Protein AF-A0A061NEM2-F1 (afdb_monomer)

Structure (mmCIF, 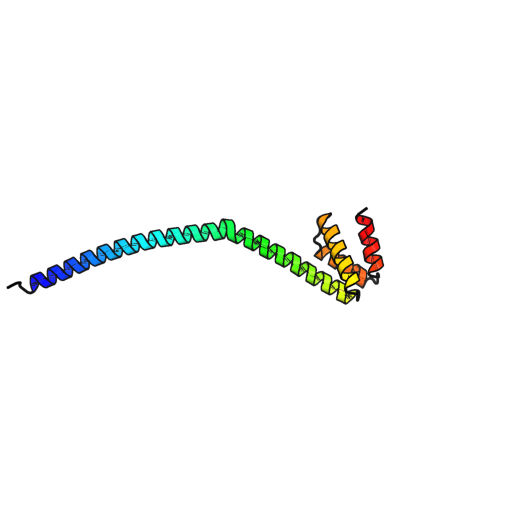N/CA/C/O backbone):
data_AF-A0A061NEM2-F1
#
_entry.id   AF-A0A061NEM2-F1
#
loop_
_atom_site.group_PDB
_atom_site.id
_atom_site.type_symbol
_atom_site.label_atom_id
_atom_site.label_alt_id
_atom_site.label_comp_id
_atom_site.label_asym_id
_atom_site.label_entity_id
_atom_site.label_seq_id
_atom_site.pdbx_PDB_ins_code
_atom_site.Cartn_x
_atom_site.Cartn_y
_atom_site.Cartn_z
_atom_site.occupancy
_atom_site.B_iso_or_equiv
_atom_site.auth_seq_id
_atom_site.auth_comp_id
_atom_site.auth_asym_id
_atom_site.auth_atom_id
_atom_site.pdbx_PDB_model_num
ATOM 1 N N . MET A 1 1 ? 56.238 9.199 -59.247 1.00 48.66 1 MET A N 1
ATOM 2 C CA . MET A 1 1 ? 56.502 10.083 -58.094 1.00 48.66 1 MET A CA 1
ATOM 3 C C . MET A 1 1 ? 55.205 10.812 -57.776 1.00 48.66 1 MET A C 1
ATOM 5 O O . MET A 1 1 ? 54.911 11.801 -58.431 1.00 48.66 1 MET A O 1
ATOM 9 N N . ALA A 1 2 ? 54.379 10.274 -56.873 1.00 55.16 2 ALA A N 1
ATOM 10 C CA . ALA A 1 2 ? 53.214 11.006 -56.377 1.00 55.16 2 ALA A CA 1
ATOM 11 C C . ALA A 1 2 ? 53.736 12.135 -55.484 1.00 55.16 2 ALA A C 1
ATOM 13 O O . ALA A 1 2 ? 54.465 11.891 -54.522 1.00 55.16 2 ALA A O 1
ATOM 14 N N . THR A 1 3 ? 53.468 13.373 -55.880 1.00 62.81 3 THR A N 1
ATOM 15 C CA . THR A 1 3 ? 53.909 14.555 -55.146 1.00 62.81 3 THR A CA 1
ATOM 16 C C . THR A 1 3 ? 53.114 14.653 -53.844 1.00 62.81 3 THR A C 1
ATOM 18 O O . THR A 1 3 ? 51.946 14.274 -53.778 1.00 62.81 3 THR A O 1
ATOM 21 N N . LEU A 1 4 ? 53.743 15.184 -52.794 1.00 58.09 4 LEU A N 1
ATOM 22 C CA . LEU A 1 4 ? 53.167 15.384 -51.452 1.00 58.09 4 LEU A CA 1
ATOM 23 C C . LEU A 1 4 ? 51.787 16.087 -51.457 1.00 58.09 4 LEU A C 1
ATOM 25 O O . LEU A 1 4 ? 51.020 15.955 -50.505 1.00 58.09 4 LEU A O 1
ATOM 29 N N . SER A 1 5 ? 51.452 16.790 -52.545 1.00 63.62 5 SER A N 1
ATOM 30 C CA . SER A 1 5 ? 50.154 17.425 -52.786 1.00 63.62 5 SER A CA 1
ATOM 31 C C . SER A 1 5 ? 48.999 16.425 -52.949 1.00 63.62 5 SER A C 1
ATOM 33 O O . SER A 1 5 ? 47.920 16.675 -52.421 1.00 63.62 5 SER A O 1
ATOM 35 N N . GLU A 1 6 ? 49.205 15.272 -53.595 1.00 64.81 6 GLU A N 1
ATOM 36 C CA . GLU A 1 6 ? 48.134 14.285 -53.818 1.00 64.81 6 GLU A CA 1
ATOM 37 C C . GLU A 1 6 ? 47.738 13.560 -52.519 1.00 64.81 6 GLU A C 1
ATOM 39 O O . GLU A 1 6 ? 46.564 13.274 -52.287 1.00 64.81 6 GLU A O 1
ATOM 44 N N . ILE A 1 7 ? 48.703 13.326 -51.623 1.00 64.50 7 ILE A N 1
ATOM 45 C CA . ILE A 1 7 ? 48.461 12.714 -50.308 1.00 64.50 7 ILE A CA 1
ATOM 46 C C . ILE A 1 7 ? 47.656 13.663 -49.411 1.00 64.50 7 ILE A C 1
ATOM 48 O O . ILE A 1 7 ? 46.699 13.232 -48.769 1.00 64.50 7 ILE A O 1
ATOM 52 N N . MET A 1 8 ? 47.988 14.960 -49.398 1.00 61.22 8 MET A N 1
ATOM 53 C CA . MET A 1 8 ? 47.239 15.950 -48.613 1.00 61.22 8 MET A CA 1
ATOM 54 C C . MET A 1 8 ? 45.800 16.131 -49.118 1.00 61.22 8 MET A C 1
ATOM 56 O O . MET A 1 8 ? 44.882 16.257 -48.308 1.00 61.22 8 MET A O 1
ATOM 60 N N . VAL A 1 9 ? 45.587 16.090 -50.439 1.00 68.75 9 VAL A N 1
ATOM 61 C CA . VAL A 1 9 ? 44.247 16.158 -51.044 1.00 68.75 9 VAL A CA 1
ATOM 62 C C . VAL A 1 9 ? 43.420 14.928 -50.680 1.00 68.75 9 VAL A C 1
ATOM 64 O O . VAL A 1 9 ? 42.291 15.091 -50.232 1.00 68.75 9 VAL A O 1
ATOM 67 N N . ARG A 1 10 ? 43.995 13.721 -50.777 1.00 62.56 10 ARG A N 1
ATOM 68 C CA . ARG A 1 10 ? 43.320 12.465 -50.408 1.00 62.56 10 ARG A CA 1
ATOM 69 C C . ARG A 1 10 ? 42.914 12.432 -48.935 1.00 62.56 10 ARG A C 1
ATOM 71 O O . ARG A 1 10 ? 41.757 12.151 -48.640 1.00 62.56 10 ARG A O 1
ATOM 78 N N . ILE A 1 11 ? 43.811 12.831 -48.029 1.00 67.94 11 ILE A 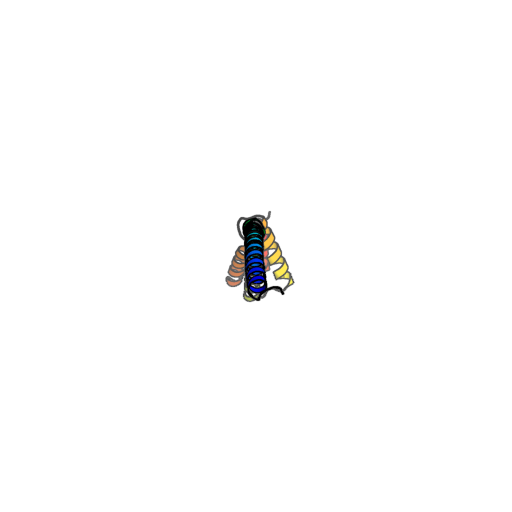N 1
ATOM 79 C CA . ILE A 1 11 ? 43.519 12.932 -46.588 1.00 67.94 11 ILE A CA 1
ATOM 80 C C . ILE A 1 11 ? 42.424 13.977 -46.315 1.00 67.94 11 ILE A C 1
ATOM 82 O O . ILE A 1 11 ? 41.541 13.744 -45.488 1.00 67.94 11 ILE A O 1
ATOM 86 N N . GLY A 1 12 ? 42.435 15.112 -47.021 1.00 63.91 12 GLY A N 1
ATOM 87 C CA . GLY A 1 12 ? 41.395 16.140 -46.918 1.00 63.91 12 GLY A CA 1
ATOM 88 C C . GLY A 1 12 ? 40.015 15.651 -47.373 1.00 63.91 12 GLY A C 1
ATOM 89 O O . GLY A 1 12 ? 39.028 15.873 -46.669 1.00 63.91 12 GLY A O 1
ATOM 90 N N . THR A 1 13 ? 39.939 14.934 -48.498 1.00 70.06 13 THR A N 1
ATOM 91 C CA . THR A 1 13 ? 38.693 14.324 -48.997 1.00 70.06 13 THR A CA 1
ATOM 92 C C . THR A 1 13 ? 38.206 13.170 -48.131 1.00 70.06 13 THR A C 1
ATOM 94 O O . THR A 1 13 ? 37.013 13.103 -47.853 1.00 70.06 13 THR A O 1
ATOM 97 N N . ASP A 1 14 ? 39.094 12.308 -47.632 1.00 71.00 14 ASP A N 1
ATOM 98 C CA . ASP A 1 14 ? 38.709 11.211 -46.738 1.00 71.00 14 ASP A CA 1
ATOM 99 C C . ASP A 1 14 ? 38.214 11.743 -45.389 1.00 71.00 14 ASP A C 1
ATOM 101 O O . ASP A 1 14 ? 37.227 11.246 -44.852 1.00 71.00 14 ASP A O 1
ATOM 105 N N . THR A 1 15 ? 38.808 12.828 -44.880 1.00 72.25 15 THR A N 1
ATOM 1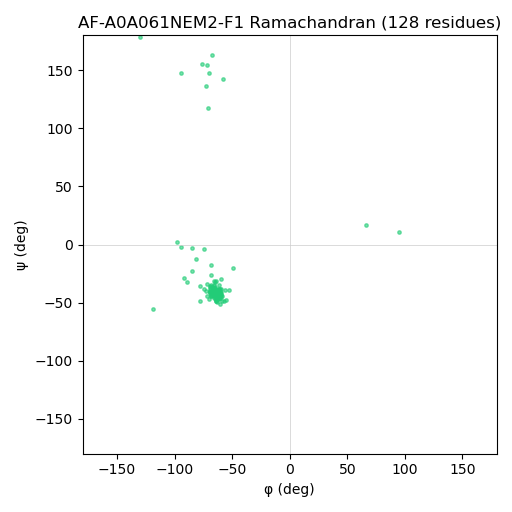06 C CA . THR A 1 15 ? 38.325 13.497 -43.663 1.00 72.25 15 THR A CA 1
ATOM 107 C C . THR A 1 15 ? 36.979 14.193 -43.894 1.00 72.25 15 THR A C 1
ATOM 109 O O . THR A 1 15 ? 36.130 14.195 -43.004 1.00 72.25 15 THR A O 1
ATOM 112 N N . ALA A 1 16 ? 36.746 14.774 -45.075 1.00 76.88 16 ALA A N 1
ATOM 113 C CA . ALA A 1 16 ? 35.462 15.382 -45.430 1.00 76.88 16 ALA A CA 1
ATOM 114 C C . ALA A 1 16 ? 34.350 14.329 -45.591 1.00 76.88 16 ALA A C 1
ATOM 116 O O . ALA A 1 16 ? 33.268 14.500 -45.032 1.00 76.88 16 ALA A O 1
ATOM 117 N N . ASN A 1 17 ? 34.642 13.213 -46.264 1.00 78.56 17 ASN A N 1
ATOM 118 C CA . ASN A 1 17 ? 33.729 12.077 -46.418 1.00 78.56 17 ASN A CA 1
ATOM 119 C C . ASN A 1 17 ? 33.429 11.410 -45.072 1.00 78.56 17 ASN A C 1
ATOM 121 O O . ASN A 1 17 ? 32.283 11.074 -44.782 1.00 78.56 17 ASN A O 1
ATOM 125 N N . PHE A 1 18 ? 34.439 11.280 -44.213 1.00 81.88 18 PHE A N 1
ATOM 126 C CA . PHE A 1 18 ? 34.272 10.770 -42.859 1.00 81.88 18 PHE A CA 1
ATOM 127 C C . PHE A 1 18 ? 33.425 11.704 -41.989 1.00 81.88 18 PHE A C 1
ATOM 129 O O . PHE A 1 18 ? 32.530 11.239 -41.292 1.00 81.88 18 PHE A O 1
ATOM 136 N N . ARG A 1 19 ? 33.641 13.025 -42.052 1.00 81.44 19 ARG A N 1
ATOM 137 C CA . ARG A 1 19 ? 32.808 14.016 -41.345 1.00 81.44 19 ARG A CA 1
ATOM 138 C C . ARG A 1 19 ? 31.363 14.012 -41.842 1.00 81.44 19 ARG A C 1
ATOM 140 O O . ARG A 1 19 ? 30.452 14.097 -41.023 1.00 81.44 19 ARG A O 1
ATOM 147 N N . ALA A 1 20 ? 31.153 13.874 -43.150 1.00 84.88 20 ALA A N 1
ATOM 148 C CA . ALA A 1 20 ? 29.822 13.735 -43.735 1.00 84.88 20 ALA A CA 1
ATOM 149 C C . ALA A 1 20 ? 29.132 12.448 -43.250 1.00 84.88 20 ALA A C 1
ATOM 151 O O . ALA A 1 20 ? 28.003 12.505 -42.768 1.00 84.88 20 ALA A O 1
ATOM 152 N N . GLY A 1 21 ? 29.839 11.312 -43.266 1.00 84.31 21 GLY A N 1
ATOM 153 C CA . GLY A 1 21 ? 29.337 10.046 -42.727 1.00 84.31 21 GLY A CA 1
ATOM 154 C C . GLY A 1 21 ? 29.044 10.104 -41.223 1.00 84.31 21 GLY A C 1
ATOM 155 O O . GLY A 1 21 ? 28.014 9.609 -40.775 1.00 84.31 21 GLY A O 1
ATOM 156 N N . MET A 1 22 ? 29.899 10.767 -40.440 1.00 87.38 22 MET A N 1
ATOM 157 C CA . MET A 1 22 ? 29.693 10.967 -39.003 1.00 87.38 22 MET A CA 1
ATOM 158 C C . MET A 1 22 ? 28.457 11.831 -38.721 1.00 87.38 22 MET A C 1
ATOM 160 O O . MET A 1 22 ? 27.691 11.520 -37.815 1.00 87.38 22 MET A O 1
ATOM 164 N N . SER A 1 23 ? 28.226 12.878 -39.516 1.00 88.12 23 SER A N 1
ATOM 165 C CA . SER A 1 23 ? 27.037 13.729 -39.394 1.00 88.12 23 SER A CA 1
ATOM 166 C C . SER A 1 23 ? 25.749 12.971 -39.743 1.00 88.12 23 SER A C 1
ATOM 168 O O . SER A 1 23 ? 24.738 13.117 -39.058 1.00 88.12 23 SER A O 1
ATOM 170 N N . GLU A 1 24 ? 25.781 12.096 -40.751 1.00 88.19 24 GLU A N 1
ATOM 171 C CA . GLU A 1 24 ? 24.662 11.209 -41.105 1.00 88.19 24 GLU A CA 1
ATOM 172 C C . GLU A 1 24 ? 24.331 10.225 -39.965 1.00 88.19 24 GLU A C 1
ATOM 174 O O . GLU A 1 24 ? 23.163 10.016 -39.614 1.00 88.19 24 GLU A O 1
ATOM 179 N N . VAL A 1 25 ? 25.368 9.660 -39.333 1.00 89.38 25 VAL A N 1
ATOM 180 C CA . VAL A 1 25 ? 25.246 8.779 -38.163 1.00 89.38 25 VAL A CA 1
ATOM 181 C C . VAL A 1 25 ? 24.704 9.541 -36.959 1.00 89.38 25 VAL A C 1
ATOM 183 O O . VAL A 1 25 ? 23.783 9.058 -36.308 1.00 89.38 25 VAL A O 1
ATOM 186 N N . GLU A 1 26 ? 25.198 10.746 -36.683 1.00 88.12 26 GLU A N 1
ATOM 187 C CA . GLU A 1 26 ? 24.697 11.599 -35.604 1.00 88.12 26 GLU A CA 1
ATOM 188 C C . GLU A 1 26 ? 23.221 11.956 -35.812 1.00 88.12 26 GLU A C 1
ATOM 190 O O . GLU A 1 26 ? 22.422 11.878 -34.878 1.00 88.12 26 GLU A O 1
ATOM 1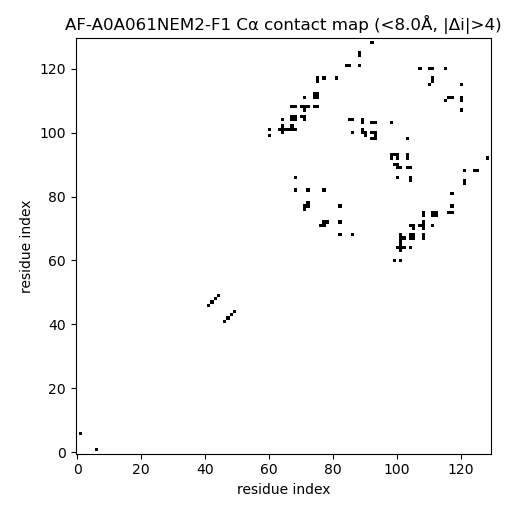95 N N . ASN A 1 27 ? 22.819 12.271 -37.043 1.00 93.25 27 ASN A N 1
ATOM 196 C CA . ASN A 1 27 ? 21.427 12.553 -37.386 1.00 93.25 27 ASN A CA 1
ATOM 197 C C . ASN A 1 27 ? 20.532 11.318 -37.221 1.00 93.25 27 ASN A C 1
ATOM 199 O O . ASN A 1 27 ? 19.421 11.416 -36.686 1.00 93.25 27 ASN A O 1
ATOM 203 N N . SER A 1 28 ? 21.021 10.149 -37.630 1.00 90.38 28 SER A N 1
ATOM 204 C CA . SER A 1 28 ? 20.320 8.870 -37.479 1.00 90.38 28 SER A CA 1
ATOM 205 C C . SER A 1 28 ? 20.191 8.460 -36.009 1.00 90.38 28 SER A C 1
ATOM 207 O O . SER A 1 28 ? 19.107 8.073 -35.558 1.00 90.38 28 SER A O 1
ATOM 209 N N . LEU A 1 29 ? 21.261 8.626 -35.229 1.00 92.38 29 LEU A N 1
ATOM 210 C CA . LEU A 1 29 ? 21.282 8.406 -33.785 1.00 92.38 29 LEU A CA 1
ATOM 211 C C . LEU A 1 29 ? 20.370 9.392 -33.059 1.00 92.38 29 LEU A C 1
ATOM 213 O O . LEU A 1 29 ? 19.612 8.969 -32.197 1.00 92.38 29 LEU A O 1
ATOM 217 N N . ASN A 1 30 ? 20.357 10.672 -33.436 1.00 94.06 30 ASN A N 1
ATOM 218 C CA . ASN A 1 30 ? 19.473 11.677 -32.844 1.00 94.06 30 ASN A CA 1
ATOM 219 C C . ASN A 1 30 ? 17.994 11.419 -33.144 1.00 94.06 30 ASN A C 1
ATOM 221 O O . ASN A 1 30 ? 17.133 11.674 -32.303 1.00 94.06 30 ASN A O 1
ATOM 225 N N . ARG A 1 31 ? 17.660 10.913 -34.335 1.00 93.44 31 ARG A N 1
ATOM 226 C CA . ARG A 1 31 ? 16.281 10.510 -34.652 1.00 93.44 31 ARG A CA 1
ATOM 227 C C . ARG A 1 31 ? 15.870 9.280 -33.852 1.00 93.44 31 ARG A C 1
ATOM 229 O O . ARG A 1 31 ? 14.787 9.271 -33.271 1.00 93.44 31 ARG A O 1
ATOM 236 N N . THR A 1 32 ? 16.752 8.290 -33.770 1.00 92.50 32 THR A N 1
ATOM 237 C CA . THR A 1 32 ? 16.519 7.054 -33.013 1.00 92.50 32 THR A CA 1
ATOM 238 C C . THR A 1 32 ? 16.401 7.336 -31.516 1.00 92.50 32 THR A C 1
ATOM 240 O O . THR A 1 32 ? 15.446 6.894 -30.883 1.00 92.50 32 THR A O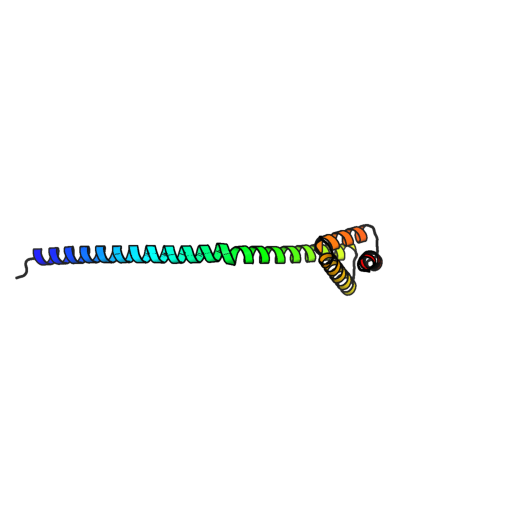 1
ATOM 243 N N . SER A 1 33 ? 17.297 8.148 -30.950 1.00 89.31 33 SER A N 1
ATOM 244 C CA . SER A 1 33 ? 17.277 8.532 -29.536 1.00 89.31 33 SER A CA 1
ATOM 245 C C . SER A 1 33 ? 16.018 9.319 -29.180 1.00 89.31 33 SER A C 1
ATOM 247 O O . SER A 1 33 ? 15.401 9.056 -28.147 1.00 89.31 33 SER A O 1
ATOM 249 N N . LYS A 1 34 ? 15.564 10.227 -30.056 1.00 94.25 34 LYS A N 1
ATOM 250 C CA . LYS A 1 34 ? 14.298 10.954 -29.884 1.00 94.25 34 LYS A CA 1
ATOM 251 C C . LYS A 1 34 ? 13.085 10.031 -29.967 1.00 94.25 34 LYS A C 1
ATOM 253 O O . LYS A 1 34 ? 12.170 10.188 -29.162 1.00 94.25 34 LYS A O 1
ATOM 258 N N . GLN A 1 35 ? 13.074 9.060 -30.883 1.00 91.00 35 GLN A N 1
ATOM 259 C CA . GLN A 1 35 ? 11.996 8.067 -30.967 1.00 91.00 35 GLN A CA 1
ATOM 260 C C . GLN A 1 35 ? 11.946 7.185 -29.719 1.00 91.00 35 GLN A C 1
ATOM 262 O O . GLN A 1 35 ? 10.891 7.089 -29.096 1.00 91.00 35 GLN A O 1
ATOM 267 N N . PHE A 1 36 ? 13.080 6.631 -29.286 1.00 90.88 36 PHE A N 1
ATOM 268 C CA . PHE A 1 36 ? 13.169 5.858 -28.044 1.00 90.88 36 PHE A CA 1
ATOM 269 C C . PHE A 1 36 ? 12.752 6.679 -26.823 1.00 90.88 36 PHE A C 1
ATOM 271 O O . PHE A 1 36 ? 11.961 6.212 -26.008 1.00 90.88 36 PHE A O 1
ATOM 278 N N . THR A 1 37 ? 13.207 7.930 -26.722 1.00 91.62 37 THR A N 1
ATOM 279 C CA . THR A 1 37 ? 12.800 8.842 -25.643 1.00 91.62 37 THR A CA 1
ATOM 280 C C . THR A 1 37 ? 11.297 9.122 -25.676 1.00 91.62 37 THR A C 1
ATOM 282 O O . THR A 1 37 ? 10.662 9.173 -24.627 1.00 91.62 37 THR A O 1
ATOM 285 N N . SER A 1 38 ? 10.704 9.288 -26.860 1.00 90.88 38 SER A N 1
ATOM 286 C CA . SER A 1 38 ? 9.268 9.542 -27.021 1.00 90.88 38 SER A CA 1
ATOM 287 C C . SER A 1 38 ? 8.415 8.322 -26.660 1.00 90.88 38 SER A C 1
ATOM 289 O O . SER A 1 38 ? 7.404 8.456 -25.967 1.00 90.88 38 SER A O 1
ATOM 291 N N . ILE A 1 39 ? 8.850 7.124 -27.064 1.00 88.75 39 ILE A N 1
ATOM 292 C CA . ILE A 1 39 ? 8.216 5.851 -26.696 1.00 88.75 39 ILE A CA 1
ATOM 293 C C . ILE A 1 39 ? 8.328 5.636 -25.186 1.00 88.75 39 ILE A C 1
ATOM 295 O O . ILE A 1 39 ? 7.318 5.393 -24.530 1.00 88.75 39 ILE A O 1
ATOM 299 N N . GLY A 1 40 ? 9.527 5.810 -24.622 1.00 84.94 40 GLY A N 1
ATOM 300 C CA . GLY A 1 40 ? 9.773 5.713 -23.185 1.00 84.94 40 GLY A CA 1
ATOM 301 C C . GLY A 1 40 ? 8.903 6.684 -22.392 1.00 84.94 40 GLY A C 1
ATOM 302 O O . GLY A 1 40 ? 8.195 6.262 -21.484 1.00 84.94 40 GLY A O 1
ATOM 303 N N . LYS A 1 41 ? 8.857 7.964 -22.790 1.00 87.38 41 LYS A N 1
ATOM 304 C CA . LYS A 1 41 ? 7.969 8.965 -22.180 1.00 87.38 41 LYS A CA 1
ATOM 305 C C . LYS A 1 41 ? 6.495 8.599 -22.325 1.00 87.38 41 LYS A C 1
ATOM 307 O O . LYS A 1 41 ? 5.753 8.772 -21.365 1.00 87.38 41 LYS A O 1
ATOM 312 N N . SER A 1 42 ? 6.058 8.097 -23.478 1.00 84.81 42 SER A N 1
ATOM 313 C CA . SER A 1 42 ? 4.656 7.719 -23.706 1.00 84.81 42 SER A CA 1
ATOM 314 C C . SER A 1 42 ? 4.240 6.526 -22.852 1.00 84.81 42 SER A C 1
ATOM 316 O O . SER A 1 42 ? 3.176 6.560 -22.247 1.00 84.81 42 SER A O 1
ATOM 318 N N . LEU A 1 43 ? 5.084 5.500 -22.744 1.00 84.38 43 LEU A N 1
ATOM 319 C CA . LEU A 1 43 ? 4.851 4.364 -21.853 1.00 84.38 43 LEU A CA 1
ATOM 320 C C . LEU A 1 43 ? 4.855 4.805 -20.388 1.00 84.38 43 LEU A C 1
ATOM 322 O O . LEU A 1 43 ? 3.939 4.453 -19.647 1.00 84.38 43 LEU A O 1
ATOM 326 N N . MET A 1 44 ? 5.828 5.631 -19.983 1.00 82.69 44 MET A N 1
ATOM 327 C CA . MET A 1 44 ? 5.876 6.180 -18.628 1.00 82.69 44 MET A CA 1
ATOM 328 C C . MET A 1 44 ? 4.624 6.983 -18.303 1.00 82.69 44 MET A C 1
ATOM 330 O O . MET A 1 44 ? 4.031 6.760 -17.266 1.00 82.69 44 MET A O 1
ATOM 334 N N . THR A 1 45 ? 4.190 7.890 -19.172 1.00 84.44 45 THR A N 1
ATOM 335 C CA . THR A 1 45 ? 3.050 8.777 -18.886 1.00 84.44 45 THR A CA 1
ATOM 336 C C . THR A 1 45 ? 1.692 8.102 -19.033 1.00 84.44 45 THR A C 1
ATOM 338 O O . THR A 1 45 ? 0.791 8.413 -18.262 1.00 84.44 45 THR A O 1
ATOM 341 N N . LYS A 1 46 ? 1.521 7.185 -19.994 1.00 81.50 46 LYS A N 1
ATOM 342 C CA . LYS A 1 46 ? 0.216 6.562 -20.277 1.00 81.50 46 LYS A CA 1
ATOM 343 C C . LYS A 1 46 ? -0.033 5.265 -19.521 1.00 81.50 46 LYS A C 1
ATOM 345 O O . LYS A 1 46 ? -1.187 4.938 -19.279 1.00 81.50 46 LYS A O 1
ATOM 350 N N . VAL A 1 47 ? 1.017 4.518 -19.193 1.00 82.56 47 VAL A N 1
ATOM 351 C CA . VAL A 1 47 ? 0.886 3.182 -18.593 1.00 82.56 47 VAL A CA 1
ATOM 352 C C . VAL A 1 47 ? 1.538 3.159 -17.222 1.00 82.56 47 VAL A C 1
ATOM 354 O O . VAL A 1 47 ? 0.879 2.865 -16.231 1.00 82.56 47 VAL A O 1
ATOM 357 N N . SER A 1 48 ? 2.816 3.529 -17.142 1.00 79.25 48 SER A N 1
ATOM 358 C CA . SER A 1 48 ? 3.571 3.398 -15.898 1.00 79.25 48 SER A CA 1
ATOM 359 C C . SER A 1 48 ? 3.097 4.376 -14.822 1.00 79.25 48 SER A C 1
ATOM 361 O O . SER A 1 48 ? 2.967 3.978 -13.679 1.00 79.25 48 SER A O 1
ATOM 363 N N . LEU A 1 49 ? 2.792 5.631 -15.155 1.00 82.56 49 LEU A N 1
ATOM 364 C CA . LEU A 1 49 ? 2.434 6.668 -14.187 1.00 82.56 49 LEU A CA 1
ATOM 365 C C . LEU A 1 49 ? 1.056 6.420 -13.552 1.00 82.56 49 LEU A C 1
ATOM 367 O O . LEU A 1 49 ? 0.999 6.460 -12.326 1.00 82.56 49 LEU A O 1
ATOM 371 N N . PRO A 1 50 ? -0.026 6.101 -14.299 1.00 74.69 50 PRO A N 1
ATOM 372 C CA . PRO A 1 50 ? -1.298 5.729 -13.681 1.00 74.69 50 PRO A CA 1
ATOM 373 C C . PRO A 1 50 ? -1.186 4.459 -12.836 1.00 74.69 50 PRO A C 1
ATOM 375 O O . PRO A 1 50 ? -1.715 4.423 -11.732 1.00 74.69 50 PRO A O 1
ATOM 378 N N . LEU A 1 51 ? -0.457 3.437 -13.305 1.00 75.06 51 LEU A N 1
ATOM 379 C CA . LEU A 1 51 ? -0.264 2.202 -12.539 1.00 75.06 51 LEU A CA 1
ATOM 380 C C . LEU A 1 51 ? 0.545 2.438 -11.263 1.00 75.06 51 LEU A C 1
ATOM 382 O O . LEU A 1 51 ? 0.164 1.946 -10.207 1.00 75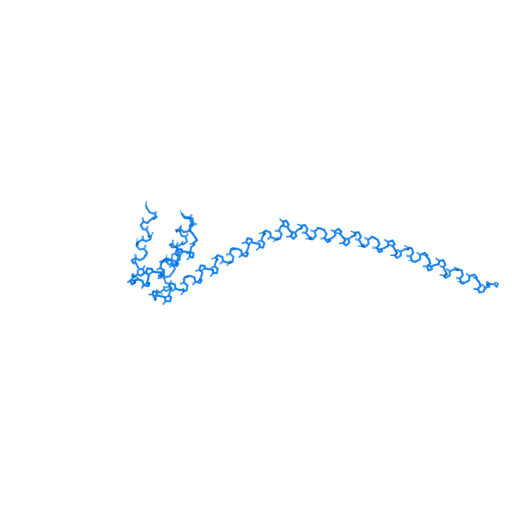.06 51 LEU A O 1
ATOM 386 N N . THR A 1 52 ? 1.619 3.225 -11.328 1.00 80.25 52 THR A N 1
ATOM 387 C CA . THR A 1 52 ? 2.385 3.613 -10.141 1.00 80.25 52 THR A CA 1
ATOM 388 C C . THR A 1 52 ? 1.546 4.489 -9.216 1.00 80.25 52 THR A C 1
ATOM 390 O O . THR A 1 52 ? 1.622 4.313 -8.010 1.00 80.25 52 THR A O 1
ATOM 393 N N . ALA A 1 53 ? 0.708 5.389 -9.736 1.00 76.50 53 ALA A N 1
ATOM 394 C CA . ALA A 1 53 ? -0.190 6.203 -8.918 1.00 76.50 53 ALA A CA 1
ATOM 395 C C . ALA A 1 53 ? -1.239 5.347 -8.189 1.00 76.50 53 ALA A C 1
ATOM 397 O O . ALA A 1 53 ? -1.443 5.534 -6.993 1.00 76.50 53 ALA A O 1
ATOM 398 N N . ILE A 1 54 ? -1.846 4.370 -8.872 1.00 79.19 54 ILE A N 1
ATOM 399 C CA . ILE A 1 54 ? -2.758 3.392 -8.258 1.00 79.19 54 ILE A CA 1
ATOM 400 C C . ILE A 1 54 ? -2.007 2.537 -7.234 1.00 79.19 54 ILE A C 1
ATOM 402 O O . ILE A 1 54 ? -2.494 2.353 -6.125 1.00 79.19 54 ILE A O 1
ATOM 406 N N . GLY A 1 55 ? -0.809 2.052 -7.571 1.00 77.31 55 GLY A N 1
ATOM 407 C CA . GLY A 1 55 ? 0.019 1.246 -6.674 1.00 77.31 55 GLY A CA 1
ATOM 408 C C . GLY A 1 55 ? 0.423 2.004 -5.410 1.00 77.31 55 GLY A C 1
ATOM 409 O O . GLY A 1 55 ? 0.260 1.491 -4.310 1.00 77.31 55 GLY A O 1
ATOM 410 N N . VAL A 1 56 ? 0.876 3.252 -5.546 1.00 81.56 56 VAL A N 1
ATOM 411 C CA . VAL A 1 56 ? 1.195 4.134 -4.412 1.00 81.56 56 VAL A CA 1
ATOM 412 C C . VAL A 1 56 ? -0.062 4.456 -3.608 1.00 81.56 56 VAL A C 1
ATOM 414 O O . VAL A 1 56 ? -0.004 4.449 -2.383 1.00 81.56 56 VAL A O 1
ATOM 417 N N . GLY A 1 57 ? -1.200 4.689 -4.267 1.00 77.81 57 GLY A N 1
ATOM 418 C CA . GLY A 1 57 ? -2.486 4.896 -3.602 1.00 77.81 57 GLY A CA 1
ATOM 419 C C . GLY A 1 57 ? -2.918 3.683 -2.776 1.00 77.81 57 GLY A C 1
ATOM 420 O O . GLY A 1 57 ? -3.255 3.833 -1.608 1.00 77.81 57 GLY A O 1
ATOM 421 N N . ALA A 1 58 ? -2.831 2.478 -3.339 1.00 75.81 58 ALA A N 1
ATOM 422 C CA . ALA A 1 58 ? -3.168 1.233 -2.653 1.00 75.81 58 ALA A CA 1
ATOM 423 C C . ALA A 1 58 ? -2.218 0.941 -1.481 1.00 75.81 58 ALA A C 1
ATOM 425 O O . ALA A 1 58 ? -2.681 0.597 -0.395 1.00 75.81 58 ALA A O 1
ATOM 426 N N . ILE A 1 59 ? -0.906 1.138 -1.670 1.00 83.19 59 ILE A N 1
ATOM 427 C CA . ILE A 1 59 ? 0.088 1.013 -0.592 1.00 83.19 59 ILE A CA 1
ATOM 428 C C . ILE A 1 59 ? -0.210 2.021 0.515 1.00 83.19 59 ILE A C 1
ATOM 430 O O . ILE A 1 59 ? -0.167 1.665 1.686 1.00 83.19 59 ILE A O 1
ATOM 434 N N . LYS A 1 60 ? -0.539 3.267 0.162 1.00 84.06 60 LYS A N 1
ATOM 435 C CA . LYS A 1 60 ? -0.875 4.300 1.138 1.00 84.06 60 LYS A CA 1
ATOM 436 C C . LYS A 1 60 ? -2.129 3.940 1.934 1.00 84.06 60 LYS A C 1
ATOM 438 O O . LYS A 1 60 ? -2.086 4.027 3.150 1.00 84.06 60 LYS A O 1
ATOM 443 N N . VAL A 1 61 ? -3.202 3.498 1.277 1.00 84.56 61 VAL A N 1
ATOM 444 C CA . VAL A 1 61 ? -4.437 3.072 1.959 1.00 84.56 61 VAL A CA 1
ATOM 445 C C . VAL A 1 61 ? -4.178 1.874 2.877 1.00 84.56 61 VAL A C 1
ATOM 447 O O . VAL A 1 61 ? -4.662 1.860 4.005 1.00 84.56 61 VAL A O 1
ATOM 450 N N . GLY A 1 62 ? -3.379 0.897 2.434 1.00 84.06 62 GLY A N 1
ATOM 451 C CA . GLY A 1 62 ? -2.970 -0.235 3.270 1.00 84.06 62 GLY A CA 1
ATOM 452 C C . GLY A 1 62 ? -2.134 0.191 4.480 1.00 84.06 62 GLY A C 1
ATOM 453 O O . GLY A 1 62 ? -2.427 -0.215 5.601 1.00 84.06 62 GLY A O 1
ATOM 454 N N . ALA A 1 63 ? -1.149 1.067 4.272 1.00 85.38 63 ALA A N 1
ATOM 455 C CA . ALA A 1 63 ? -0.300 1.592 5.338 1.00 85.38 63 ALA A CA 1
ATOM 456 C C . ALA A 1 63 ? -1.079 2.469 6.335 1.00 85.38 63 ALA A C 1
ATOM 458 O O . ALA A 1 63 ? -0.843 2.391 7.539 1.00 85.38 63 ALA A O 1
ATOM 459 N N . ASP A 1 64 ? -2.014 3.294 5.853 1.00 85.62 64 ASP A N 1
ATOM 460 C CA . ASP A 1 64 ? -2.887 4.109 6.701 1.00 85.62 64 ASP A CA 1
ATOM 461 C C . ASP A 1 64 ? -3.833 3.208 7.526 1.00 85.62 64 ASP A C 1
ATOM 463 O O . ASP A 1 64 ? -4.027 3.460 8.715 1.00 85.62 64 ASP A O 1
ATOM 467 N N . PHE A 1 65 ? -4.341 2.107 6.952 1.00 87.19 65 PHE A N 1
ATOM 468 C CA . PHE A 1 65 ? -5.118 1.095 7.681 1.00 87.19 65 PHE A CA 1
ATOM 469 C C . PHE A 1 65 ? -4.300 0.397 8.776 1.00 87.19 65 PHE A C 1
ATOM 471 O O . PHE A 1 65 ? -4.743 0.328 9.920 1.00 87.19 65 PHE A O 1
ATOM 478 N N . GLU A 1 66 ? -3.099 -0.092 8.457 1.00 85.50 66 GLU A N 1
ATOM 479 C CA . GLU A 1 66 ? -2.214 -0.735 9.440 1.00 85.50 66 GLU A CA 1
ATOM 480 C C . GLU A 1 66 ? -1.846 0.217 10.578 1.00 85.50 66 GLU A C 1
ATOM 482 O O . GLU A 1 66 ? -1.857 -0.167 11.748 1.00 85.50 66 GLU A O 1
ATOM 487 N N . LYS A 1 67 ? -1.572 1.483 10.251 1.00 88.62 67 LYS A N 1
ATOM 488 C CA . LYS A 1 67 ? -1.297 2.517 11.247 1.00 88.62 67 LYS A CA 1
ATOM 489 C C . LYS A 1 67 ? -2.500 2.760 12.160 1.00 88.62 67 LYS A C 1
ATOM 491 O O . LYS A 1 67 ? -2.318 2.856 13.373 1.00 88.62 67 LYS A O 1
ATOM 496 N N . SER A 1 68 ? -3.699 2.860 11.590 1.00 85.81 68 SER A N 1
ATOM 497 C CA . SER A 1 68 ? -4.940 3.013 12.352 1.00 85.81 68 SER A CA 1
ATOM 498 C C . SER A 1 68 ? -5.162 1.822 13.289 1.00 85.81 68 SER A C 1
ATOM 500 O O . SER A 1 68 ? -5.280 2.006 14.498 1.00 85.81 68 SER A O 1
ATOM 502 N N . MET A 1 69 ? -5.080 0.590 12.777 1.00 84.25 69 MET A N 1
ATOM 503 C CA . MET A 1 69 ? -5.219 -0.630 13.582 1.00 84.25 69 MET A CA 1
ATOM 504 C C . MET A 1 69 ? -4.166 -0.736 14.685 1.00 84.25 69 MET A C 1
ATOM 506 O O . MET A 1 69 ? -4.487 -1.116 15.807 1.00 84.25 69 MET A O 1
ATOM 510 N N . SER A 1 70 ? -2.923 -0.332 14.421 1.00 87.88 70 SER A N 1
ATOM 511 C CA . SER A 1 70 ? -1.894 -0.280 15.462 1.00 87.88 70 SER A CA 1
ATOM 512 C C . SER A 1 70 ? -2.257 0.693 16.588 1.00 87.88 70 SER A C 1
ATOM 514 O O . SER A 1 70 ? -1.932 0.427 17.745 1.00 87.88 70 SER A O 1
ATOM 516 N N . ASN A 1 71 ? -2.930 1.803 16.275 1.00 85.56 71 ASN A N 1
ATOM 517 C CA . ASN A 1 71 ? -3.419 2.748 17.275 1.00 85.56 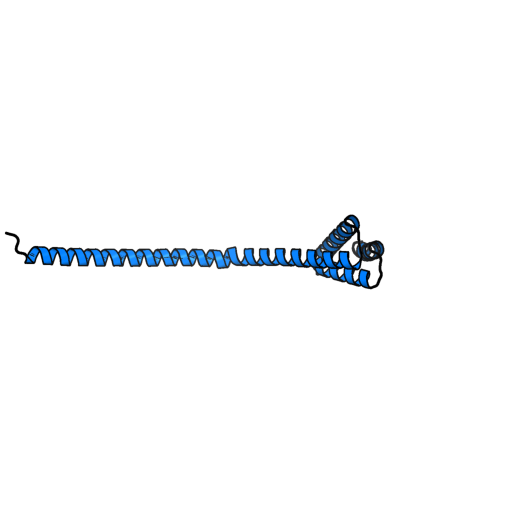71 ASN A CA 1
ATOM 518 C C . ASN A 1 71 ? -4.609 2.169 18.054 1.00 85.56 71 ASN A C 1
ATOM 520 O O . ASN A 1 71 ? -4.617 2.224 19.280 1.00 85.56 71 ASN A O 1
ATOM 524 N N . VAL A 1 72 ? -5.566 1.535 17.366 1.00 84.25 72 VAL A N 1
ATOM 525 C CA . VAL A 1 72 ? -6.684 0.824 18.011 1.00 84.25 72 VAL A CA 1
ATOM 526 C C . VAL A 1 72 ? -6.162 -0.211 18.997 1.00 84.25 72 VAL A C 1
ATOM 528 O O . VAL A 1 72 ? -6.597 -0.217 20.145 1.00 84.25 72 VAL A O 1
ATOM 531 N N . GLN A 1 73 ? -5.189 -1.031 18.599 1.00 84.81 73 GLN A N 1
ATOM 532 C CA . GLN A 1 73 ? -4.573 -2.022 19.476 1.00 84.81 73 GLN A CA 1
ATOM 533 C C . GLN A 1 73 ? -3.912 -1.376 20.698 1.00 84.81 73 GLN A C 1
ATOM 535 O O . GLN A 1 73 ? -4.063 -1.864 21.815 1.00 84.81 73 GLN A O 1
ATOM 540 N N . ALA A 1 74 ? -3.186 -0.272 20.499 1.00 83.88 74 ALA A N 1
ATOM 541 C CA . ALA A 1 74 ? -2.515 0.437 21.584 1.00 83.88 74 ALA A CA 1
ATOM 542 C C . ALA A 1 74 ? -3.503 1.059 22.585 1.00 83.88 74 ALA A C 1
ATOM 544 O O . ALA A 1 74 ? -3.217 1.104 23.778 1.00 83.88 74 ALA A O 1
ATOM 545 N N . VAL A 1 75 ? -4.653 1.532 22.102 1.00 82.94 75 VAL A N 1
ATOM 546 C CA . VAL A 1 75 ? -5.708 2.143 22.918 1.00 82.94 75 VAL A CA 1
ATOM 547 C C . VAL A 1 75 ? -6.540 1.093 23.649 1.00 82.94 75 VAL A C 1
ATOM 549 O O . VAL A 1 75 ? -6.800 1.235 24.839 1.00 82.94 75 VAL A O 1
ATOM 552 N N . THR A 1 76 ? -6.988 0.065 22.932 1.00 77.69 76 THR A N 1
ATOM 553 C CA . THR A 1 76 ? -7.932 -0.941 23.445 1.00 77.69 76 THR A CA 1
ATOM 554 C C . THR A 1 76 ? -7.236 -2.061 24.211 1.00 77.69 76 THR A C 1
ATOM 556 O O . THR A 1 76 ? -7.868 -2.738 25.014 1.00 77.69 76 THR A O 1
ATOM 559 N N . GLY A 1 77 ? -5.941 -2.289 23.965 1.00 80.06 77 GLY A N 1
ATOM 560 C CA . GLY A 1 77 ? -5.222 -3.446 24.498 1.00 80.06 77 GLY A CA 1
ATOM 561 C C . GLY A 1 77 ? -5.709 -4.786 23.935 1.00 80.06 77 GLY A C 1
ATOM 562 O O . GLY A 1 77 ? -5.421 -5.823 24.531 1.00 80.06 77 GLY A O 1
ATOM 563 N N . ALA A 1 78 ? -6.442 -4.775 22.815 1.00 80.31 78 ALA A N 1
ATOM 564 C CA . ALA A 1 78 ? -7.042 -5.962 22.218 1.00 80.31 78 ALA A CA 1
ATOM 565 C C . ALA A 1 78 ? -6.002 -7.042 21.866 1.00 80.31 78 ALA A C 1
ATOM 567 O O . ALA A 1 78 ? -4.886 -6.767 21.402 1.00 80.31 78 ALA A O 1
ATOM 568 N N . THR A 1 79 ? -6.388 -8.301 22.064 1.00 85.50 79 THR A N 1
ATOM 569 C CA . THR A 1 79 ? -5.595 -9.463 21.660 1.00 85.50 79 THR A CA 1
ATOM 570 C C . THR A 1 79 ? -5.507 -9.564 20.136 1.00 85.50 79 THR A C 1
ATOM 572 O O . THR A 1 79 ? -6.304 -8.982 19.403 1.00 85.50 79 THR A O 1
ATOM 575 N N . ALA A 1 80 ? -4.552 -10.351 19.630 1.00 83.69 80 ALA A N 1
ATOM 576 C CA . ALA A 1 80 ? -4.393 -10.550 18.187 1.00 83.69 80 ALA A CA 1
ATOM 577 C C . ALA A 1 80 ? -5.678 -11.072 17.511 1.00 83.69 80 ALA A C 1
ATOM 579 O O . ALA A 1 80 ? -6.034 -10.605 16.437 1.00 83.69 80 ALA A O 1
ATOM 580 N N . SER A 1 81 ? -6.411 -11.978 18.170 1.00 83.75 81 SER A N 1
ATOM 581 C CA . SER A 1 81 ? -7.663 -12.526 17.629 1.00 83.75 81 SER A CA 1
ATOM 582 C C . SER A 1 81 ? -8.790 -11.492 17.572 1.00 83.75 81 SER A C 1
ATOM 584 O O . SER A 1 81 ? -9.619 -11.537 16.668 1.00 83.75 81 SER A O 1
ATOM 586 N N . GLU A 1 82 ? -8.847 -10.579 18.540 1.00 83.19 82 GLU A N 1
ATOM 587 C CA . GLU A 1 82 ? -9.835 -9.497 18.560 1.00 83.19 82 GLU A CA 1
ATOM 588 C C . GLU A 1 82 ? -9.502 -8.438 17.506 1.00 83.19 82 GLU A C 1
ATOM 590 O O . GLU A 1 82 ? -10.393 -7.983 16.793 1.00 83.19 82 GLU A O 1
ATOM 595 N N . MET A 1 83 ? -8.216 -8.116 17.338 1.00 86.75 83 MET A N 1
ATOM 596 C CA . MET A 1 83 ? -7.731 -7.228 16.280 1.00 86.75 83 MET 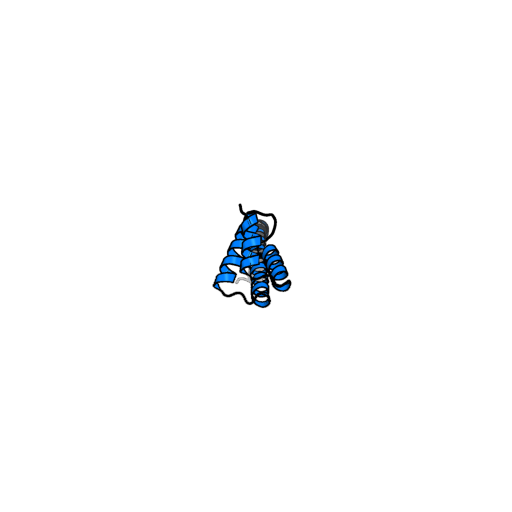A CA 1
ATOM 597 C C . MET A 1 83 ? -8.022 -7.766 14.875 1.00 86.75 83 MET A C 1
ATOM 599 O O . MET A 1 83 ? -8.388 -6.982 14.000 1.00 86.75 83 MET A O 1
ATOM 603 N N . ASP A 1 84 ? -7.911 -9.079 14.653 1.00 87.31 84 ASP A N 1
ATOM 604 C CA . ASP A 1 84 ? -8.284 -9.698 13.375 1.00 87.31 84 ASP A CA 1
ATOM 605 C C . ASP A 1 84 ? -9.785 -9.526 13.092 1.00 87.31 84 ASP A C 1
ATOM 607 O O . ASP A 1 84 ? -10.160 -9.057 12.015 1.00 87.31 84 ASP A O 1
ATOM 611 N N . ASN A 1 85 ? -10.644 -9.792 14.084 1.00 86.06 85 ASN A N 1
ATOM 612 C CA . ASN A 1 85 ? -12.091 -9.580 13.960 1.00 86.06 85 ASN A CA 1
ATOM 613 C C . ASN A 1 85 ? -12.453 -8.105 13.712 1.00 86.06 85 ASN A C 1
ATOM 615 O O . ASN A 1 85 ? -13.317 -7.809 12.881 1.00 86.06 85 ASN A O 1
ATOM 619 N N . MET A 1 86 ? -11.793 -7.168 14.401 1.00 84.00 86 MET A N 1
ATOM 620 C CA . MET A 1 86 ? -11.976 -5.728 14.172 1.00 84.00 86 MET A CA 1
ATOM 621 C C . MET A 1 86 ? -11.524 -5.326 12.770 1.00 84.00 86 MET A C 1
ATOM 623 O O . MET A 1 86 ? -12.233 -4.590 12.085 1.00 84.00 86 MET A O 1
ATOM 627 N N . GLY A 1 87 ? -10.381 -5.841 12.316 1.00 87.88 87 GLY A N 1
ATOM 628 C CA . GLY A 1 87 ? -9.857 -5.580 10.982 1.00 87.88 87 GLY A CA 1
ATOM 629 C C . GLY A 1 87 ? -10.782 -6.094 9.880 1.00 87.88 87 GLY A C 1
ATOM 630 O O . GLY A 1 87 ? -11.022 -5.389 8.899 1.00 87.88 87 GLY A O 1
ATOM 631 N N . ASP A 1 88 ? -11.345 -7.288 10.042 1.00 88.12 88 ASP A N 1
ATOM 632 C CA . ASP A 1 88 ? -12.288 -7.862 9.080 1.00 88.12 88 ASP A CA 1
ATOM 633 C C . ASP A 1 88 ? -13.622 -7.118 9.061 1.00 88.12 88 ASP A C 1
ATOM 635 O O . ASP A 1 88 ? -14.14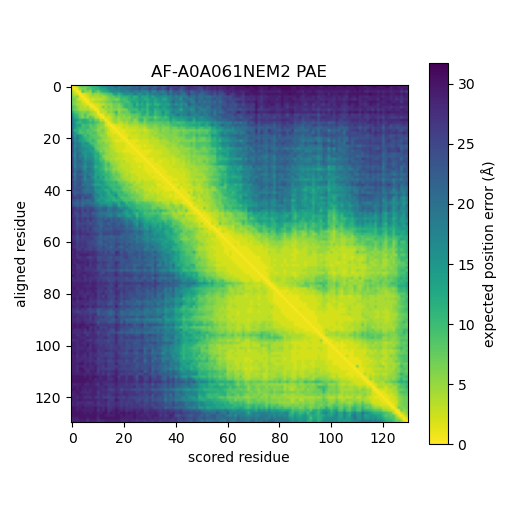4 -6.816 7.984 1.00 88.12 88 ASP A O 1
ATOM 639 N N . THR A 1 89 ? -14.119 -6.714 10.230 1.00 85.44 89 THR A N 1
ATOM 640 C CA . THR A 1 89 ? -15.320 -5.877 10.344 1.00 85.44 89 THR A CA 1
ATOM 641 C C . THR A 1 89 ? -15.103 -4.514 9.683 1.00 85.44 89 THR A C 1
ATOM 643 O O . THR A 1 89 ? -15.913 -4.092 8.857 1.00 85.44 89 THR A O 1
ATOM 646 N N . ALA A 1 90 ? -13.970 -3.855 9.948 1.00 85.31 90 ALA A N 1
ATOM 647 C CA . ALA A 1 90 ? -13.610 -2.582 9.327 1.00 85.31 90 ALA A CA 1
ATOM 648 C C . ALA A 1 90 ? -13.488 -2.694 7.798 1.00 85.31 90 ALA A C 1
ATOM 650 O O . ALA A 1 90 ? -13.925 -1.801 7.073 1.00 85.31 90 ALA A O 1
ATOM 651 N N . ARG A 1 91 ? -12.951 -3.808 7.280 1.00 85.75 91 ARG A N 1
ATOM 652 C CA . ARG A 1 91 ? -12.893 -4.082 5.833 1.00 85.75 91 ARG A CA 1
ATOM 653 C C . ARG A 1 91 ? -14.263 -4.359 5.225 1.00 85.75 91 ARG A C 1
ATOM 655 O O . ARG A 1 91 ? -14.496 -3.939 4.094 1.00 85.75 91 ARG A O 1
ATOM 662 N N . SER A 1 92 ? -15.144 -5.068 5.930 1.00 85.44 92 SER A N 1
ATOM 663 C CA . SER A 1 92 ? -16.518 -5.300 5.471 1.00 85.44 92 SER A CA 1
ATOM 664 C C . SER A 1 92 ? -17.283 -3.981 5.398 1.00 85.44 92 SER A C 1
ATOM 666 O O . SER A 1 92 ? -17.828 -3.641 4.356 1.00 85.44 92 SER A O 1
ATOM 668 N N . LEU A 1 93 ? -17.210 -3.166 6.451 1.00 83.56 93 LEU A N 1
ATOM 669 C CA . LEU A 1 93 ? -17.825 -1.839 6.479 1.00 83.56 93 LEU A CA 1
ATOM 670 C C . LEU A 1 93 ? -17.257 -0.909 5.410 1.00 83.56 93 LEU A C 1
ATOM 672 O O . LEU A 1 93 ? -18.003 -0.158 4.792 1.00 83.56 93 LEU A O 1
ATOM 676 N N . ALA A 1 94 ? -15.954 -0.967 5.146 1.00 83.94 94 ALA A N 1
ATOM 677 C CA . ALA A 1 94 ? -15.346 -0.192 4.070 1.00 83.94 94 ALA A CA 1
ATOM 678 C C . ALA A 1 94 ? -15.761 -0.665 2.671 1.00 83.94 94 ALA A C 1
ATOM 680 O O . ALA A 1 94 ? -15.735 0.109 1.719 1.00 83.94 94 ALA A O 1
ATOM 681 N N . ARG A 1 95 ? -16.132 -1.941 2.526 1.00 83.44 95 ARG A N 1
ATOM 682 C CA . ARG A 1 95 ? -16.667 -2.485 1.273 1.00 83.44 95 ARG A CA 1
ATOM 683 C C . ARG A 1 95 ? -18.100 -2.024 1.031 1.00 83.44 95 ARG A C 1
ATOM 685 O O . ARG A 1 95 ? -18.449 -1.732 -0.109 1.00 83.44 95 ARG A O 1
ATOM 692 N N . ASP A 1 96 ? -18.889 -1.956 2.096 1.00 83.81 96 ASP A N 1
ATOM 693 C CA . ASP A 1 96 ? -20.320 -1.656 2.030 1.00 83.81 96 ASP A CA 1
ATOM 694 C C . ASP A 1 96 ? -20.632 -0.158 2.228 1.00 83.81 96 ASP A C 1
ATOM 696 O O . ASP A 1 96 ? -21.783 0.262 2.117 1.00 83.81 96 ASP A O 1
ATOM 700 N N . SER A 1 97 ? -19.615 0.677 2.475 1.00 83.00 97 SER A N 1
ATOM 701 C CA . SER A 1 97 ? -19.752 2.125 2.677 1.00 83.00 97 SER A CA 1
ATOM 702 C C . SER A 1 97 ? -18.784 2.946 1.816 1.00 83.00 97 SER A C 1
ATOM 704 O O . SER A 1 97 ? -17.985 2.422 1.046 1.00 83.00 97 SER A O 1
ATOM 706 N N . MET A 1 98 ? -18.871 4.275 1.929 1.00 80.06 98 MET A N 1
ATOM 707 C CA . MET A 1 98 ? -17.964 5.218 1.260 1.00 80.06 98 MET A CA 1
ATOM 708 C C . MET A 1 98 ? -16.660 5.479 2.032 1.00 80.06 98 MET A C 1
ATOM 710 O O . MET A 1 98 ? -15.819 6.236 1.549 1.00 80.06 98 MET A O 1
ATOM 714 N N . PHE A 1 99 ? -16.509 4.901 3.226 1.00 85.06 99 PHE A N 1
ATOM 715 C CA . PHE A 1 99 ? -15.362 5.119 4.105 1.00 85.06 99 PHE A CA 1
ATOM 716 C C . PHE A 1 99 ? -14.294 4.050 3.892 1.00 85.06 99 PHE A C 1
ATOM 718 O O . PHE A 1 99 ? -14.586 2.895 3.594 1.00 85.06 99 PHE A O 1
ATOM 725 N N . THR A 1 100 ? -13.033 4.421 4.068 1.00 85.25 100 THR A N 1
ATOM 726 C CA . THR A 1 100 ? -11.918 3.475 4.042 1.00 85.25 100 THR A CA 1
ATOM 727 C C . THR A 1 100 ? -11.854 2.671 5.339 1.00 85.25 100 THR A C 1
ATOM 729 O O . THR A 1 100 ? -12.269 3.128 6.403 1.00 85.25 100 THR A O 1
ATOM 732 N N . ALA A 1 101 ? -11.266 1.475 5.281 1.00 85.44 101 ALA A N 1
ATOM 733 C CA . ALA A 1 101 ? -11.129 0.629 6.467 1.00 85.44 101 ALA A CA 1
ATOM 734 C C . ALA A 1 101 ? -10.315 1.316 7.581 1.00 85.44 101 ALA A C 1
ATOM 736 O O . ALA A 1 101 ? -10.551 1.056 8.757 1.00 85.44 101 ALA A O 1
ATOM 737 N N . GLY A 1 102 ? -9.371 2.199 7.222 1.00 86.12 102 GLY A N 1
ATOM 738 C CA . GLY A 1 102 ? -8.596 2.982 8.187 1.00 86.12 102 GLY A CA 1
ATOM 739 C C . GLY A 1 102 ? -9.447 4.027 8.909 1.00 86.12 102 GLY A C 1
ATOM 740 O O . GLY A 1 102 ? -9.348 4.152 10.120 1.00 86.12 102 GLY A O 1
ATOM 741 N N . GLU A 1 103 ? -10.351 4.711 8.204 1.00 84.81 103 GLU A N 1
ATOM 742 C CA . GLU A 1 103 ? -11.274 5.675 8.826 1.00 84.81 103 GLU A CA 1
ATOM 743 C C . GLU A 1 103 ? -12.253 4.991 9.790 1.00 84.81 103 GLU A C 1
ATOM 745 O O . GLU A 1 103 ? -12.531 5.510 10.872 1.00 84.81 103 GLU A O 1
ATOM 750 N N . VAL A 1 104 ? -12.742 3.801 9.427 1.00 84.56 104 VAL A N 1
ATOM 751 C CA . VAL A 1 104 ? -13.575 2.977 10.318 1.00 84.56 104 VAL A CA 1
ATOM 752 C C . VAL A 1 104 ? -12.768 2.517 11.535 1.00 84.56 104 VAL A C 1
ATOM 754 O O . VAL A 1 104 ? -13.257 2.583 12.662 1.00 84.56 104 VAL A O 1
ATOM 757 N N . GLY A 1 105 ? -11.515 2.110 11.325 1.00 85.31 105 GLY A N 1
ATOM 758 C CA . GLY A 1 105 ? -10.587 1.750 12.392 1.00 85.31 105 GLY A CA 1
ATOM 759 C C . GLY A 1 105 ? -10.321 2.887 13.373 1.00 85.31 105 GLY A C 1
ATOM 760 O O . GLY A 1 105 ? -10.403 2.691 14.582 1.00 85.31 105 GLY A O 1
ATOM 761 N N . ASP A 1 106 ? -10.089 4.100 12.876 1.00 85.50 106 ASP A N 1
ATOM 762 C CA . ASP A 1 106 ? -9.874 5.270 13.725 1.00 85.50 106 ASP A CA 1
ATOM 763 C C . ASP A 1 106 ? -11.115 5.558 14.580 1.00 85.50 106 ASP A C 1
ATOM 765 O O . ASP A 1 106 ? -10.992 5.818 15.778 1.00 85.50 106 ASP A O 1
ATOM 769 N N . ALA A 1 107 ? -12.318 5.428 14.007 1.00 84.56 107 ALA A N 1
ATOM 770 C CA . ALA A 1 107 ? -13.572 5.542 14.750 1.00 84.56 107 ALA A CA 1
ATOM 771 C C . ALA A 1 107 ? -13.701 4.472 15.850 1.00 84.56 107 ALA A C 1
ATOM 773 O O . ALA A 1 107 ? -14.070 4.801 16.978 1.00 84.56 107 ALA A O 1
ATOM 774 N N . MET A 1 108 ? -13.332 3.218 15.563 1.00 84.19 108 MET A N 1
ATOM 775 C CA . MET A 1 108 ? -13.262 2.152 16.572 1.00 84.19 108 MET A CA 1
ATOM 776 C C . MET A 1 108 ? -12.262 2.494 17.687 1.00 84.19 108 MET A C 1
ATOM 778 O O . MET A 1 108 ? -12.558 2.310 18.864 1.00 84.19 108 MET A O 1
ATOM 782 N N . GLY A 1 109 ? -11.107 3.066 17.343 1.00 84.44 109 GLY A N 1
ATOM 783 C CA . GLY A 1 109 ? -10.119 3.540 18.313 1.00 84.44 109 GLY A CA 1
ATOM 784 C C . GLY A 1 109 ? -10.654 4.659 19.207 1.00 84.44 109 GLY A C 1
ATOM 785 O O . GLY A 1 109 ? -10.404 4.655 20.410 1.00 84.44 109 GLY A O 1
ATOM 786 N N . TYR A 1 110 ? -11.443 5.588 18.661 1.00 85.25 110 TYR A N 1
ATOM 787 C CA . TYR A 1 110 ? -12.125 6.613 19.458 1.00 85.25 110 TYR A CA 1
ATOM 788 C C . TYR A 1 110 ? -13.148 6.029 20.432 1.00 85.25 110 TYR A C 1
ATOM 790 O O . TYR A 1 110 ? -13.236 6.506 21.563 1.00 85.25 110 TYR A O 1
ATOM 798 N N . LEU A 1 111 ? -13.875 4.982 20.039 1.00 82.25 111 LEU A N 1
ATOM 799 C CA . LEU A 1 111 ? -14.777 4.266 20.944 1.00 82.25 111 LEU A CA 1
ATOM 800 C C . LEU A 1 111 ? -13.998 3.541 22.051 1.00 82.25 111 LEU A C 1
ATOM 802 O O . LEU A 1 111 ? -14.370 3.637 23.219 1.00 82.25 111 LEU A O 1
ATOM 806 N N . GLY A 1 112 ? -12.863 2.925 21.715 1.00 81.62 112 GLY A N 1
ATOM 807 C CA . GLY A 1 112 ? -11.951 2.340 22.699 1.00 81.62 112 GLY A CA 1
ATOM 808 C C . GLY A 1 112 ? -11.414 3.373 23.694 1.00 81.62 112 GLY A C 1
ATOM 809 O O . GLY A 1 112 ? -11.424 3.143 24.900 1.00 81.62 112 GLY A O 1
ATOM 810 N N . MET A 1 113 ? -11.029 4.564 23.217 1.00 81.06 113 MET A N 1
ATOM 811 C CA . MET A 1 113 ? -10.623 5.683 24.083 1.00 81.06 113 MET A CA 1
ATOM 812 C C . MET A 1 113 ? -11.767 6.183 24.974 1.00 81.06 113 MET A C 1
ATOM 814 O O . MET A 1 113 ? -11.517 6.657 26.081 1.00 81.06 113 MET A O 1
ATOM 818 N N . ALA A 1 114 ? -13.012 6.091 24.504 1.00 82.69 114 ALA A N 1
ATOM 819 C CA . ALA A 1 114 ? -14.200 6.420 25.287 1.00 82.69 114 ALA A CA 1
ATOM 820 C C . ALA A 1 114 ? -14.544 5.350 26.344 1.00 82.69 114 ALA A C 1
ATOM 822 O O . ALA A 1 114 ? -15.448 5.573 27.149 1.00 82.69 114 ALA A O 1
ATOM 823 N N . GLY A 1 115 ? -13.801 4.237 26.382 1.00 78.06 115 GLY A N 1
ATOM 824 C CA . GLY A 1 115 ? -13.926 3.177 27.380 1.00 78.06 115 GLY A CA 1
ATOM 825 C C . GLY A 1 115 ? -14.812 2.005 26.963 1.00 78.06 115 GLY A C 1
ATOM 826 O O . GLY A 1 115 ? -15.118 1.183 27.820 1.00 78.06 115 GLY A O 1
ATOM 827 N N . PHE A 1 116 ? -15.221 1.920 25.693 1.00 79.94 116 PHE A N 1
ATOM 828 C CA . PHE A 1 116 ? -15.933 0.747 25.181 1.00 79.94 116 PHE A CA 1
ATOM 829 C C . PHE A 1 116 ? -14.978 -0.437 25.032 1.00 79.94 116 PHE A C 1
ATOM 831 O O . PHE A 1 116 ? -13.866 -0.287 24.514 1.00 79.94 116 PHE A O 1
ATOM 838 N N . GLU A 1 117 ? -15.421 -1.621 25.450 1.00 77.50 117 GLU A N 1
ATOM 839 C CA . GLU A 1 117 ? -14.666 -2.849 25.223 1.00 77.50 117 GLU A CA 1
ATOM 840 C C . GLU A 1 117 ? -14.700 -3.254 23.745 1.00 77.50 117 GLU A C 1
ATOM 842 O O . GLU A 1 117 ? -15.643 -2.966 23.005 1.00 77.50 117 GLU A O 1
ATOM 847 N N . THR A 1 118 ? -13.678 -3.990 23.308 1.00 73.81 118 THR A N 1
ATOM 848 C CA . THR A 1 118 ? -13.550 -4.471 21.925 1.00 73.81 118 THR A CA 1
ATOM 849 C C . THR A 1 118 ? -14.792 -5.224 21.442 1.00 73.81 118 THR A C 1
ATOM 851 O O . THR A 1 118 ? -15.233 -5.027 20.310 1.00 73.81 118 THR A O 1
ATOM 854 N N . ASN A 1 119 ? -15.397 -6.035 22.313 1.00 74.50 119 ASN A N 1
ATOM 855 C CA . ASN A 1 119 ? -16.625 -6.767 22.006 1.00 74.50 119 ASN A CA 1
ATOM 856 C C . ASN A 1 119 ? -17.830 -5.833 21.819 1.00 74.50 119 ASN A C 1
ATOM 858 O O . ASN A 1 119 ? -18.629 -6.052 20.916 1.00 74.50 119 ASN A O 1
ATOM 862 N N . GLU A 1 120 ? -17.931 -4.752 22.597 1.00 76.31 120 GLU A N 1
ATOM 863 C CA . GLU A 1 120 ? -19.011 -3.766 22.457 1.00 76.31 120 GLU A CA 1
ATOM 864 C C . GLU A 1 120 ? -18.873 -2.957 21.162 1.00 76.31 120 GLU A C 1
ATOM 866 O O . GLU A 1 120 ? -19.866 -2.638 20.509 1.00 76.31 120 GLU A O 1
ATOM 871 N N . ILE A 1 121 ? -17.636 -2.653 20.757 1.00 77.38 121 ILE A N 1
ATOM 872 C CA . ILE A 1 121 ? -17.344 -1.982 19.484 1.00 77.38 121 ILE A CA 1
ATOM 873 C C . ILE A 1 121 ? -17.721 -2.890 18.307 1.00 77.38 121 ILE A C 1
ATOM 875 O O . ILE A 1 121 ? -18.325 -2.425 17.337 1.00 77.38 121 ILE A O 1
ATOM 879 N N . LEU A 1 122 ? -17.387 -4.181 18.384 1.00 75.19 122 LEU A N 1
ATOM 880 C CA . LEU A 1 122 ? -17.748 -5.178 17.374 1.00 75.19 122 LEU A CA 1
ATOM 881 C C . LEU A 1 122 ? -19.264 -5.381 17.287 1.00 75.19 122 LEU A C 1
ATOM 883 O O . LEU A 1 122 ? -19.805 -5.380 16.185 1.00 75.19 122 LEU A O 1
ATOM 887 N N . ASP A 1 123 ? -19.964 -5.465 18.416 1.00 76.44 123 ASP A N 1
ATOM 888 C CA . ASP A 1 123 ? -21.425 -5.597 18.436 1.00 76.44 123 ASP A CA 1
ATOM 889 C C . ASP A 1 123 ? -22.120 -4.349 17.868 1.00 76.44 123 ASP A C 1
ATOM 891 O O . ASP A 1 123 ? -23.050 -4.455 17.062 1.00 76.44 123 ASP A O 1
ATOM 895 N N . ALA A 1 124 ? -21.638 -3.151 18.217 1.00 71.50 124 ALA A N 1
ATOM 896 C CA . ALA A 1 124 ? -22.177 -1.891 17.704 1.00 71.50 124 ALA A CA 1
ATOM 897 C C . ALA A 1 124 ? -21.968 -1.725 16.190 1.00 71.50 124 ALA A C 1
ATOM 899 O O . ALA A 1 124 ? -22.788 -1.108 15.508 1.00 71.50 124 ALA A O 1
ATOM 900 N N . THR A 1 125 ? -20.873 -2.268 15.656 1.00 70.88 125 THR A N 1
ATOM 901 C CA . THR A 1 125 ? -20.528 -2.171 14.232 1.00 70.88 125 THR A CA 1
ATOM 902 C C . THR A 1 125 ? -21.120 -3.309 13.397 1.00 70.88 125 THR A C 1
ATOM 904 O O . THR A 1 125 ? -21.520 -3.078 12.255 1.00 70.88 125 THR A O 1
ATOM 907 N N . GLY A 1 126 ? -21.272 -4.504 13.973 1.00 65.12 126 GLY A N 1
ATOM 908 C CA . GLY A 1 126 ? -21.884 -5.673 13.339 1.00 65.12 126 GLY A CA 1
ATOM 909 C C . GLY A 1 126 ? -23.377 -5.506 13.043 1.00 65.12 126 GLY A C 1
ATOM 910 O O . GLY A 1 126 ? -23.851 -6.007 12.026 1.00 65.12 126 GLY A O 1
ATOM 911 N N . ILE A 1 127 ? -24.110 -4.735 13.857 1.00 53.94 127 ILE A N 1
ATOM 912 C CA . ILE A 1 127 ? -25.550 -4.488 13.652 1.00 53.94 127 ILE A CA 1
ATOM 913 C C . ILE A 1 127 ? -25.855 -3.641 12.404 1.00 53.94 127 ILE A C 1
ATOM 915 O O . ILE A 1 127 ? -26.986 -3.622 11.933 1.00 53.94 127 ILE A O 1
ATOM 919 N N . CYS A 1 128 ? -24.859 -2.934 11.860 1.00 55.75 128 CYS A N 1
ATOM 920 C CA . CYS A 1 128 ? -25.021 -2.099 10.668 1.00 55.75 128 CYS A CA 1
ATOM 921 C C . CYS A 1 128 ? -24.962 -2.914 9.356 1.00 55.75 128 CYS A C 1
ATOM 923 O O . CYS A 1 128 ? -25.290 -2.390 8.294 1.00 55.75 128 CYS A O 1
ATOM 925 N N . LEU A 1 129 ? -24.531 -4.183 9.422 1.00 51.53 129 LEU A N 1
ATOM 926 C CA . LEU A 1 129 ? -24.379 -5.097 8.278 1.00 51.53 129 LEU A CA 1
ATOM 927 C C . LEU A 1 129 ? -25.576 -6.057 8.092 1.00 51.53 129 LEU A C 1
ATOM 929 O O . LEU A 1 129 ? -25.549 -6.897 7.190 1.00 51.53 129 LEU A O 1
ATOM 933 N N . THR A 1 130 ? -26.617 -5.940 8.923 1.00 45.19 130 THR A N 1
ATOM 934 C CA . THR A 1 130 ? -27.886 -6.696 8.842 1.00 45.19 130 THR A CA 1
ATOM 935 C C . THR A 1 130 ? -29.060 -5.768 8.593 1.00 45.19 130 THR A C 1
ATOM 937 O O . THR A 1 130 ? -29.904 -6.105 7.733 1.00 45.19 130 THR A O 1
#

Secondary structure (DSSP, 8-state):
---HHHHHHHHHHHHHHHHHHHHHHHHHHHHHHHHHHHHHHHHIIIIIHHHHHHHHHHHHHHHHHHHHHHHHHHHH---HHHHHHHHHHHHHHHHHSSS-HHHHHHHHHHHHHTT--HHHHHHHHHGGG-

Radius of gyration: 34.03 Å; Cα contacts (8 Å, |Δi|>4): 79; chains: 1; bounding box: 84×30×86 Å

Nearest PDB structures (foldseek):
  8tsh-assembly1_F  TM=2.822E-01  e=9.215E+00  Caldimonas thermodepolymerans

Mean predicted aligned error: 13.71 Å

Sequence (130 aa):
MATLSEIMVRIGTDTANFRAGMSEVENSLNRTSKQFTSIGKSLMTKVSLPLTAIGVGAIKVGADFEKSMSNVQAVTGATASEMDNMGDTARSLARDSMFTAGEVGDAMGYLGMAGFETNEILDATGICLT

Solvent-accessible surface area (backbone atoms only — not comparable to full-atom values): 6944 Å² total; per-residue (Å²): 132,87,54,77,65,60,58,54,51,51,52,54,51,52,51,49,53,48,50,52,52,50,50,52,49,51,52,51,49,52,52,49,52,51,49,54,49,49,51,51,50,47,45,40,63,71,49,48,43,57,51,49,51,51,49,52,48,51,51,47,54,52,51,48,25,52,52,24,46,54,49,25,36,71,60,55,65,55,51,73,72,54,46,50,54,50,52,51,50,23,46,50,50,26,69,79,45,96,48,52,36,27,60,47,28,43,53,51,26,52,42,24,69,74,66,48,51,74,66,57,53,49,54,67,56,54,63,76,80,113

pLDDT: mean 80.33, std 9.68, range [45.19, 94.25]

Foldseek 3Di:
DPDPVVVVVVVVVVVVVVVVVVVVVVVVVVVVVVVVVVVVVCCCVPPVVVVVVVVVVVVVLVVLQVVLLVLLCVLQVDDPVLSVLLLVLLCVCVVVDVDRSSVLSNVSSVVSNVVDHSVRSSVVSVVVVD